Protein AF-A0A8B8ZNF6-F1 (afdb_monomer_lite)

Structure (mmCIF, N/CA/C/O backbone):
data_AF-A0A8B8ZNF6-F1
#
_entry.id   AF-A0A8B8ZNF6-F1
#
loop_
_atom_site.group_PDB
_atom_site.id
_atom_s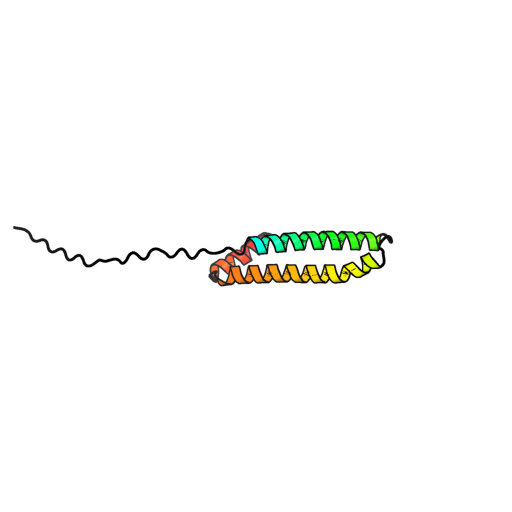ite.type_symbol
_atom_site.label_atom_id
_atom_site.label_alt_id
_atom_site.label_comp_id
_atom_site.label_asym_id
_atom_site.label_entity_id
_atom_site.label_seq_id
_atom_site.pdbx_PDB_ins_code
_atom_site.Cartn_x
_atom_site.Cartn_y
_atom_site.Cartn_z
_atom_site.occupancy
_atom_site.B_iso_or_equiv
_atom_site.auth_seq_id
_atom_site.auth_comp_id
_atom_site.auth_asym_id
_atom_site.auth_atom_id
_atom_site.pdbx_PDB_model_num
ATOM 1 N N . MET A 1 1 ? -37.161 -18.125 74.377 1.00 35.91 1 MET A N 1
ATOM 2 C CA . MET A 1 1 ? -35.838 -18.550 73.880 1.00 35.91 1 MET A CA 1
ATOM 3 C C . MET A 1 1 ? -35.805 -18.254 72.381 1.00 35.91 1 MET A C 1
ATOM 5 O O . MET A 1 1 ? -36.613 -18.820 71.669 1.00 35.91 1 MET A O 1
ATOM 9 N N . ILE A 1 2 ? -34.995 -17.254 72.006 1.00 37.84 2 ILE A N 1
ATOM 10 C CA . ILE A 1 2 ? -34.414 -16.866 70.697 1.00 37.84 2 ILE A CA 1
ATOM 11 C C . ILE A 1 2 ? -35.282 -16.914 69.410 1.00 37.84 2 ILE A C 1
ATOM 13 O O . ILE A 1 2 ? -35.761 -17.954 68.977 1.00 37.84 2 ILE A O 1
ATOM 17 N N . GLN A 1 3 ? -35.383 -15.736 68.776 1.00 39.06 3 GLN A N 1
ATOM 18 C CA . GLN A 1 3 ? -35.874 -15.441 67.421 1.00 39.06 3 GLN A CA 1
ATOM 19 C C . GLN A 1 3 ? -35.021 -16.079 66.309 1.00 39.06 3 GLN A C 1
ATOM 21 O O . GLN A 1 3 ? -33.802 -16.115 66.430 1.00 39.06 3 GLN A O 1
ATOM 26 N N . ALA A 1 4 ? -35.627 -16.344 65.148 1.00 42.59 4 ALA A N 1
ATOM 27 C CA . ALA A 1 4 ? -35.004 -16.011 63.863 1.00 42.59 4 ALA A CA 1
ATOM 28 C C . ALA A 1 4 ? -36.078 -15.767 62.788 1.00 42.59 4 ALA A C 1
ATOM 30 O O . ALA A 1 4 ? -36.744 -16.686 62.319 1.00 42.59 4 ALA A O 1
ATOM 31 N N . ARG A 1 5 ? -36.238 -14.496 62.404 1.00 45.38 5 ARG A N 1
ATOM 32 C CA . ARG A 1 5 ? -36.746 -14.106 61.086 1.00 45.38 5 ARG A CA 1
ATOM 33 C C . ARG A 1 5 ? -35.674 -14.463 60.055 1.00 45.38 5 ARG A C 1
ATOM 35 O O . ARG A 1 5 ? -34.524 -14.081 60.248 1.00 45.38 5 ARG A O 1
ATOM 42 N N . SER A 1 6 ? -36.056 -15.049 58.929 1.00 46.62 6 SER A N 1
ATOM 43 C CA . SER A 1 6 ? -35.287 -14.920 57.690 1.00 46.62 6 SER A CA 1
ATOM 44 C C . SER A 1 6 ? -36.238 -14.752 56.509 1.00 46.62 6 SER A C 1
ATOM 46 O O . SER A 1 6 ? -36.778 -15.689 55.934 1.00 46.62 6 SER A O 1
ATOM 48 N N . SER A 1 7 ? -36.450 -13.486 56.168 1.00 50.19 7 SER A N 1
ATOM 49 C CA . SER A 1 7 ? -36.804 -13.041 54.829 1.00 50.19 7 SER A CA 1
ATOM 50 C C . SER A 1 7 ? -35.693 -13.441 53.859 1.00 50.19 7 SER A C 1
ATOM 52 O O . SER A 1 7 ? -34.565 -12.979 54.021 1.00 50.19 7 SER A O 1
ATOM 54 N N . TRP A 1 8 ? -36.010 -14.241 52.845 1.00 40.47 8 TRP A N 1
ATOM 55 C CA . TRP A 1 8 ? -35.180 -14.385 51.650 1.00 40.47 8 TRP A CA 1
ATOM 56 C C . TRP A 1 8 ? -36.055 -14.112 50.428 1.00 40.47 8 TRP A C 1
ATOM 58 O O . TRP A 1 8 ? -36.701 -14.986 49.864 1.00 40.47 8 TRP A O 1
ATOM 68 N N . SER A 1 9 ? -36.117 -12.827 50.088 1.00 49.75 9 SER A N 1
ATOM 69 C CA . SER A 1 9 ? -36.360 -12.342 48.739 1.00 49.75 9 SER A CA 1
ATOM 70 C C . SER A 1 9 ? -35.070 -12.531 47.949 1.00 49.75 9 SER A C 1
ATOM 72 O O . SER A 1 9 ? -34.036 -11.989 48.347 1.00 49.75 9 SER A O 1
ATOM 74 N N . GLY A 1 10 ? -35.111 -13.264 46.846 1.00 40.22 10 GLY A N 1
ATOM 75 C CA . GLY A 1 10 ? -33.918 -13.405 46.026 1.00 40.22 10 GLY A CA 1
ATOM 76 C C . GLY A 1 10 ? -34.020 -14.464 44.951 1.00 40.22 10 GLY A C 1
ATOM 77 O O . GLY A 1 10 ? -33.064 -15.211 44.782 1.00 40.22 10 GLY A O 1
ATOM 78 N N . ASP A 1 11 ? -35.113 -14.489 44.187 1.00 43.00 11 ASP A N 1
ATOM 79 C CA . ASP A 1 11 ? -35.027 -15.025 42.829 1.00 43.00 11 ASP A CA 1
ATOM 80 C C . ASP A 1 11 ? -34.234 -14.004 42.004 1.00 43.00 11 ASP A C 1
ATOM 82 O O . ASP A 1 11 ? -34.765 -13.157 41.286 1.00 43.00 11 ASP A O 1
ATOM 86 N N . GLN A 1 12 ? -32.912 -14.037 42.203 1.00 46.25 12 GLN A N 1
ATOM 87 C CA . GLN A 1 12 ? -31.944 -13.558 41.236 1.00 46.25 12 GLN A CA 1
ATOM 88 C C . GLN A 1 12 ? -32.124 -14.431 40.004 1.00 46.25 12 GLN A C 1
ATOM 90 O O . GLN A 1 12 ? -31.471 -15.458 39.835 1.00 46.25 12 GLN A O 1
ATOM 95 N N . GLU A 1 13 ? -33.056 -14.000 39.161 1.00 42.47 13 GLU A N 1
ATOM 96 C CA . GLU A 1 13 ? -33.122 -14.345 37.757 1.00 42.47 13 GLU A CA 1
ATOM 97 C C . GLU A 1 13 ? -31.688 -14.321 37.235 1.00 42.47 13 GLU A C 1
ATOM 99 O O . GLU A 1 13 ? -31.016 -13.282 37.228 1.00 42.47 13 GLU A O 1
ATOM 104 N N . SER A 1 14 ? -31.182 -15.513 36.935 1.00 46.75 14 SER A N 1
ATOM 105 C CA . SER A 1 14 ? -29.835 -15.755 36.465 1.00 46.75 14 SER A CA 1
ATOM 106 C C . SER A 1 14 ? -29.651 -14.978 35.171 1.00 46.75 14 SER A C 1
ATOM 108 O O . SER A 1 14 ? -29.934 -15.479 34.082 1.00 46.75 14 SER A O 1
ATOM 110 N N . ARG A 1 15 ? -29.187 -13.732 35.289 1.00 46.94 15 ARG A N 1
ATOM 111 C CA . ARG A 1 15 ? -28.626 -12.962 34.188 1.00 46.94 15 ARG A CA 1
ATOM 112 C C . ARG A 1 15 ? -27.354 -13.690 33.796 1.00 46.94 15 ARG A C 1
ATOM 114 O O . ARG A 1 15 ? -26.262 -13.348 34.243 1.00 46.94 15 ARG A O 1
ATOM 121 N N . GLN A 1 16 ? -27.514 -14.751 33.008 1.00 42.28 16 GLN A N 1
ATOM 122 C CA . GLN A 1 16 ? -26.431 -15.276 32.205 1.00 42.28 16 GLN A CA 1
ATOM 123 C C . GLN A 1 16 ? -25.844 -14.058 31.491 1.00 42.28 16 GLN A C 1
ATOM 125 O O . GLN A 1 16 ? -26.600 -13.321 30.849 1.00 42.28 16 GLN A O 1
ATOM 130 N N . PRO A 1 17 ? -24.545 -13.765 31.646 1.00 46.28 17 PRO A N 1
ATOM 131 C CA . PRO A 1 17 ? -23.941 -12.757 30.811 1.00 46.28 17 PRO A CA 1
ATOM 132 C C . PRO A 1 17 ? -24.077 -13.299 29.395 1.00 46.28 17 PRO A C 1
ATOM 134 O O . PRO A 1 17 ? -23.436 -14.288 29.038 1.00 46.28 17 PRO A O 1
ATOM 137 N N . THR A 1 18 ? -24.955 -12.690 28.600 1.00 49.84 18 THR A N 1
ATOM 138 C CA . THR A 1 18 ? -24.913 -12.823 27.153 1.00 49.84 18 THR A CA 1
ATOM 139 C C . THR A 1 18 ? -23.539 -12.309 26.768 1.00 49.84 18 THR A C 1
ATOM 141 O O . THR A 1 18 ? -23.322 -11.104 26.647 1.00 49.84 18 THR A O 1
ATOM 144 N N . VAL A 1 19 ? -22.569 -13.219 26.685 1.00 46.88 19 VAL A N 1
ATOM 145 C CA . VAL A 1 19 ? -21.271 -12.949 26.093 1.00 46.88 19 VAL A CA 1
ATOM 146 C C . VAL A 1 19 ? -21.607 -12.659 24.645 1.00 46.88 19 VAL A C 1
ATOM 148 O O . VAL A 1 19 ? -21.766 -13.571 23.836 1.00 46.88 19 VAL A O 1
ATOM 151 N N . ALA A 1 20 ? -21.826 -11.380 24.341 1.00 46.94 20 ALA A N 1
ATOM 152 C CA . ALA A 1 20 ? -21.849 -10.911 22.979 1.00 46.94 20 ALA A CA 1
ATOM 153 C C . ALA A 1 20 ? -20.523 -11.386 22.395 1.00 46.94 20 ALA A C 1
ATOM 155 O O . ALA A 1 20 ? -19.457 -10.928 22.814 1.00 46.94 20 ALA A O 1
ATOM 156 N N . LEU A 1 21 ? -20.588 -12.387 21.515 1.00 42.03 21 LEU A N 1
ATOM 157 C CA . LEU A 1 21 ? -19.445 -12.794 20.726 1.00 42.03 21 LEU A CA 1
ATOM 158 C C . LEU A 1 21 ? -19.006 -11.529 19.990 1.00 42.03 21 LEU A C 1
ATOM 160 O O . LEU A 1 21 ? -19.632 -11.118 19.015 1.00 42.03 21 LEU A O 1
ATOM 164 N N . GLN A 1 22 ? -17.959 -10.877 20.492 1.00 52.69 22 GLN A N 1
ATOM 165 C CA . GLN A 1 22 ? -17.220 -9.892 19.730 1.00 52.69 22 GLN A CA 1
ATOM 166 C C . GLN A 1 22 ? -16.596 -10.677 18.582 1.00 52.69 22 GLN A C 1
ATOM 168 O O . GLN A 1 22 ? -15.517 -11.256 18.720 1.00 52.69 22 GLN A O 1
ATOM 173 N N . ILE A 1 23 ? -17.316 -10.769 17.463 1.00 50.28 23 ILE A N 1
ATOM 174 C CA . ILE A 1 23 ? -16.764 -11.237 16.200 1.00 50.28 23 ILE A CA 1
ATOM 175 C C . ILE A 1 23 ? -15.718 -10.192 15.834 1.00 50.28 23 ILE A C 1
ATOM 177 O O . ILE A 1 23 ? -15.998 -9.136 15.278 1.00 50.28 23 ILE A O 1
ATOM 181 N N . HIS A 1 24 ? -14.501 -10.440 16.292 1.00 50.75 24 HIS A N 1
ATOM 182 C CA . HIS A 1 24 ? -13.369 -9.588 16.035 1.00 50.75 24 HIS A CA 1
ATOM 183 C C . HIS A 1 24 ? -13.148 -9.533 14.519 1.00 50.75 24 HIS A C 1
ATOM 185 O O . HIS A 1 24 ? -12.733 -10.530 13.934 1.00 50.75 24 HIS A O 1
ATOM 191 N N . ASN A 1 25 ? -13.299 -8.356 13.907 1.00 54.47 25 ASN A N 1
ATOM 192 C CA . ASN A 1 25 ? -12.911 -8.053 12.517 1.00 54.47 25 ASN A CA 1
ATOM 193 C C . ASN A 1 25 ? -11.391 -8.206 12.229 1.00 54.47 25 ASN A C 1
ATOM 195 O O . ASN A 1 25 ? -10.903 -7.811 11.173 1.00 54.47 25 ASN A O 1
ATOM 199 N N . LYS A 1 26 ? -10.635 -8.848 13.132 1.00 60.69 26 LYS A N 1
ATOM 200 C CA . LYS A 1 26 ? -9.202 -9.159 13.023 1.00 60.69 26 LYS A CA 1
ATOM 201 C C . LYS A 1 26 ? -8.774 -9.823 11.701 1.00 60.69 26 LYS A C 1
ATOM 203 O O . LYS A 1 26 ? -7.691 -9.474 11.232 1.00 60.69 26 LYS A O 1
ATOM 208 N N . PRO A 1 27 ? -9.533 -10.753 11.076 1.00 69.25 27 PRO A N 1
ATOM 209 C CA . PRO A 1 27 ? -9.074 -11.360 9.826 1.00 69.25 27 PRO A CA 1
ATOM 210 C C . PRO A 1 27 ? -9.073 -10.370 8.652 1.00 69.25 27 PRO A C 1
ATOM 212 O O . PRO A 1 27 ? -8.219 -10.485 7.776 1.00 69.25 27 PRO A O 1
ATOM 215 N N . VAL A 1 28 ? -9.969 -9.376 8.652 1.00 74.62 28 VAL A N 1
ATOM 216 C CA . VAL A 1 28 ? -10.057 -8.365 7.584 1.00 74.62 28 VAL A CA 1
ATOM 217 C C . VAL A 1 28 ? -8.928 -7.341 7.718 1.00 74.62 28 VAL A C 1
ATOM 219 O O . VAL A 1 28 ? -8.222 -7.085 6.745 1.00 74.62 28 VAL A O 1
ATOM 222 N N . GLU A 1 29 ? -8.660 -6.866 8.937 1.00 74.31 29 GLU A N 1
ATOM 223 C CA . GLU A 1 29 ? -7.545 -5.951 9.222 1.00 74.31 29 GLU A CA 1
ATOM 224 C C . GLU A 1 29 ? -6.191 -6.569 8.847 1.00 74.31 29 GLU A C 1
ATOM 226 O O . GLU A 1 29 ? -5.342 -5.943 8.203 1.00 74.31 29 GLU A O 1
ATOM 231 N N . PHE A 1 30 ? -5.991 -7.835 9.219 1.00 79.62 30 PHE A N 1
ATOM 232 C CA . PHE A 1 30 ? -4.782 -8.573 8.879 1.00 79.62 30 PHE A CA 1
ATOM 233 C C . PHE A 1 30 ? -4.628 -8.740 7.361 1.00 79.62 30 PHE A C 1
ATOM 235 O O . PHE A 1 30 ? -3.547 -8.494 6.820 1.00 79.62 30 PHE A O 1
ATOM 2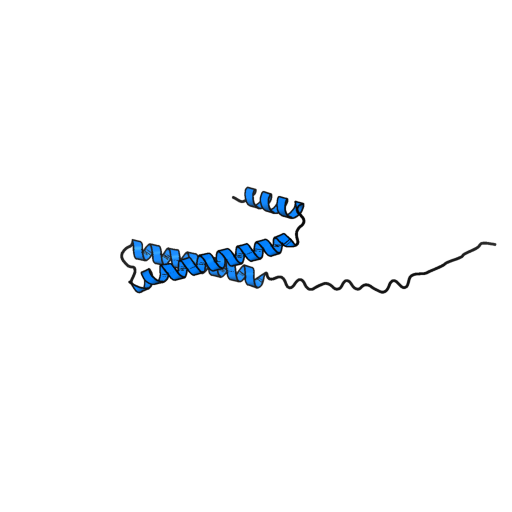42 N N . ALA A 1 31 ? -5.712 -9.082 6.658 1.00 84.12 31 ALA A N 1
ATOM 243 C CA . ALA A 1 31 ? -5.708 -9.192 5.203 1.00 84.12 31 ALA A CA 1
ATOM 244 C C . ALA A 1 31 ? -5.395 -7.848 4.522 1.00 84.12 31 ALA A C 1
ATOM 246 O O . ALA A 1 31 ? -4.561 -7.804 3.616 1.00 84.12 31 ALA A O 1
ATOM 247 N N . ASN A 1 32 ? -5.986 -6.744 4.989 1.00 86.69 32 ASN A N 1
ATOM 248 C CA . ASN A 1 32 ? -5.738 -5.402 4.458 1.00 86.69 32 ASN A CA 1
ATOM 249 C C . ASN A 1 32 ? -4.264 -4.992 4.601 1.00 86.69 32 ASN A C 1
ATOM 251 O O . ASN A 1 32 ? -3.670 -4.454 3.662 1.00 86.69 32 ASN A O 1
ATOM 255 N N . LYS A 1 33 ? -3.638 -5.306 5.744 1.00 86.25 33 LYS A N 1
ATOM 256 C CA . LYS A 1 33 ? -2.203 -5.065 5.982 1.00 86.25 33 LYS A CA 1
ATOM 257 C C . LYS A 1 33 ? -1.309 -5.884 5.050 1.00 86.25 33 LYS A C 1
ATOM 259 O O . LYS A 1 33 ? -0.347 -5.342 4.502 1.00 86.25 33 LYS A O 1
ATOM 264 N N . ILE A 1 34 ? -1.636 -7.159 4.822 1.00 90.62 34 ILE A N 1
ATOM 265 C CA . ILE A 1 34 ? -0.904 -8.009 3.869 1.00 90.62 34 ILE A CA 1
ATOM 266 C C . ILE A 1 34 ? -0.992 -7.427 2.457 1.00 90.62 34 ILE A C 1
ATOM 268 O O . ILE A 1 34 ? 0.037 -7.243 1.802 1.00 90.62 34 ILE A O 1
ATOM 272 N N . TRP A 1 35 ? -2.199 -7.099 1.994 1.00 90.31 35 TRP A N 1
ATOM 273 C CA . TRP A 1 35 ? -2.404 -6.547 0.656 1.00 90.31 35 TRP A CA 1
ATOM 274 C C . TRP A 1 35 ? -1.658 -5.233 0.455 1.00 90.31 35 TRP A C 1
ATOM 276 O O . TRP A 1 35 ? -1.002 -5.056 -0.575 1.00 90.31 35 TRP A O 1
ATOM 286 N N . LEU A 1 36 ? -1.662 -4.352 1.457 1.00 93.25 36 LEU A N 1
ATOM 287 C CA . LEU A 1 36 ? -0.902 -3.108 1.416 1.00 93.25 36 LEU A CA 1
ATOM 288 C C . LEU A 1 36 ? 0.602 -3.356 1.210 1.00 93.25 36 LEU A C 1
ATOM 290 O O . LEU A 1 36 ? 1.231 -2.682 0.390 1.00 93.25 36 LEU A O 1
ATOM 294 N N . HIS A 1 37 ? 1.186 -4.334 1.908 1.00 92.06 37 HIS A N 1
ATOM 295 C CA . HIS A 1 37 ? 2.594 -4.697 1.731 1.00 92.06 37 HIS A CA 1
ATOM 296 C C . HIS A 1 37 ? 2.891 -5.279 0.346 1.00 92.06 37 HIS A C 1
ATOM 298 O O . HIS A 1 37 ? 3.880 -4.886 -0.277 1.00 92.06 37 HIS A O 1
ATOM 304 N N . VAL A 1 38 ? 2.028 -6.159 -0.165 1.00 93.75 38 VAL A N 1
ATOM 305 C CA . VAL A 1 38 ? 2.175 -6.742 -1.509 1.00 93.75 38 VAL A CA 1
ATOM 306 C C . VAL A 1 38 ? 2.133 -5.653 -2.583 1.00 93.75 38 VAL A C 1
ATOM 308 O O . VAL A 1 38 ? 2.994 -5.615 -3.466 1.00 93.75 38 VAL A O 1
ATOM 311 N N . ILE A 1 39 ? 1.175 -4.728 -2.488 1.00 93.44 39 ILE A N 1
ATOM 312 C CA . ILE A 1 39 ? 1.034 -3.610 -3.428 1.00 93.44 39 ILE A CA 1
ATOM 313 C C . ILE A 1 39 ? 2.260 -2.696 -3.366 1.00 93.44 39 ILE A C 1
ATOM 315 O O . ILE A 1 39 ? 2.825 -2.376 -4.411 1.00 93.44 39 ILE A O 1
ATOM 319 N N . ALA A 1 40 ? 2.724 -2.331 -2.167 1.00 93.38 40 ALA A N 1
ATOM 320 C CA . ALA A 1 40 ? 3.898 -1.474 -1.999 1.00 93.38 40 ALA A CA 1
ATOM 321 C C . ALA A 1 40 ? 5.180 -2.113 -2.567 1.00 93.38 40 ALA A C 1
ATOM 323 O O . ALA A 1 40 ? 5.995 -1.432 -3.195 1.00 93.38 40 ALA A O 1
ATOM 324 N N . ALA A 1 41 ? 5.355 -3.425 -2.391 1.00 94.19 41 ALA A N 1
ATOM 325 C CA . ALA A 1 41 ? 6.474 -4.154 -2.980 1.00 94.19 41 ALA A CA 1
ATOM 326 C C . ALA A 1 41 ? 6.402 -4.152 -4.515 1.00 94.19 41 ALA A C 1
ATOM 328 O O . ALA A 1 41 ? 7.408 -3.916 -5.191 1.00 94.19 41 ALA A O 1
ATOM 329 N N . ARG A 1 42 ? 5.206 -4.363 -5.078 1.00 93.19 42 ARG A N 1
ATOM 330 C CA . ARG A 1 42 ? 4.997 -4.373 -6.529 1.00 93.19 42 ARG A CA 1
ATOM 331 C C . ARG A 1 42 ? 5.198 -2.993 -7.152 1.00 93.19 42 ARG A C 1
ATOM 333 O O . ARG A 1 42 ? 5.900 -2.893 -8.155 1.00 93.19 42 ARG A O 1
ATOM 340 N N . GLU A 1 43 ? 4.674 -1.943 -6.524 1.00 93.56 43 GLU A N 1
ATOM 341 C CA . GLU A 1 43 ? 4.911 -0.540 -6.890 1.00 93.56 43 GLU A CA 1
ATOM 342 C C . GLU A 1 43 ? 6.415 -0.236 -6.930 1.00 93.56 43 GLU A C 1
ATOM 344 O O . GLU A 1 43 ? 6.931 0.236 -7.944 1.00 93.56 43 GLU A O 1
ATOM 349 N N . LYS A 1 44 ? 7.151 -0.587 -5.866 1.00 93.81 44 LYS A N 1
ATOM 350 C CA . LYS A 1 44 ? 8.604 -0.389 -5.794 1.00 93.81 44 LYS A CA 1
ATOM 351 C C . LYS A 1 44 ? 9.334 -1.099 -6.937 1.00 93.81 44 LYS A C 1
ATOM 353 O O . LYS A 1 44 ? 10.201 -0.497 -7.568 1.00 93.81 44 LYS A O 1
ATOM 358 N N . ASN A 1 45 ? 8.983 -2.351 -7.227 1.00 92.25 45 ASN A N 1
ATOM 359 C CA . ASN A 1 45 ? 9.622 -3.129 -8.291 1.00 92.25 45 ASN A CA 1
ATOM 360 C C . ASN A 1 45 ? 9.365 -2.539 -9.682 1.00 92.25 45 ASN A C 1
ATOM 362 O O . ASN A 1 45 ? 10.281 -2.469 -10.505 1.00 92.25 45 ASN A O 1
ATOM 366 N N . VAL A 1 46 ? 8.139 -2.084 -9.942 1.00 90.94 46 VAL A N 1
ATOM 367 C CA . VAL A 1 46 ? 7.779 -1.393 -11.186 1.00 90.94 46 VAL A CA 1
ATOM 368 C C . VAL A 1 46 ? 8.558 -0.079 -11.312 1.00 90.94 46 VAL A C 1
ATOM 370 O O . VAL A 1 46 ? 9.250 0.124 -12.309 1.00 90.94 46 VAL A O 1
ATOM 373 N N . CYS A 1 47 ? 8.572 0.757 -10.269 1.00 90.44 47 CYS A N 1
ATOM 374 C CA . CYS A 1 47 ? 9.342 2.005 -10.235 1.00 90.44 47 CYS A CA 1
ATOM 375 C C . CYS A 1 47 ? 10.839 1.791 -10.504 1.00 90.44 47 CYS A C 1
ATOM 377 O O . CYS A 1 47 ? 11.450 2.545 -11.263 1.00 90.44 47 CYS A O 1
ATOM 379 N N . VAL A 1 48 ? 11.445 0.762 -9.901 1.00 92.56 48 VAL A N 1
ATOM 380 C CA . VAL A 1 48 ? 12.866 0.443 -10.105 1.00 92.56 48 VAL A CA 1
ATOM 381 C C . VAL A 1 48 ? 13.139 0.026 -11.550 1.00 92.56 48 VAL A C 1
ATOM 383 O O . VAL A 1 48 ? 14.129 0.478 -12.125 1.00 92.56 48 VAL A O 1
ATOM 386 N N . ARG A 1 49 ? 12.281 -0.801 -12.158 1.00 89.12 49 ARG A N 1
ATOM 387 C CA . ARG A 1 49 ? 12.458 -1.247 -13.552 1.00 89.12 49 ARG A CA 1
ATOM 3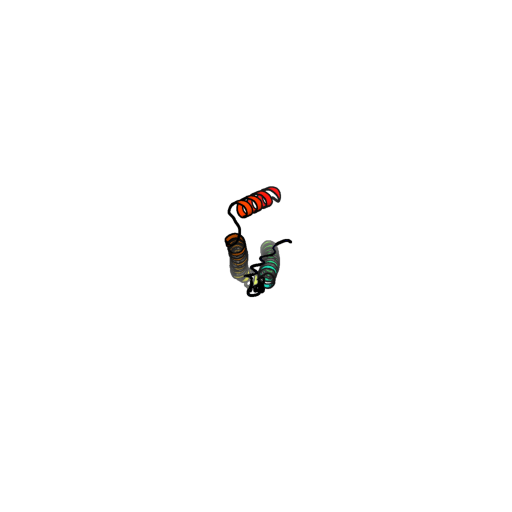88 C C . ARG A 1 49 ? 12.279 -0.114 -14.555 1.00 89.12 49 ARG A C 1
ATOM 390 O O . ARG A 1 49 ? 13.106 0.022 -15.455 1.00 89.12 49 ARG A O 1
ATOM 397 N N . ILE A 1 50 ? 11.286 0.751 -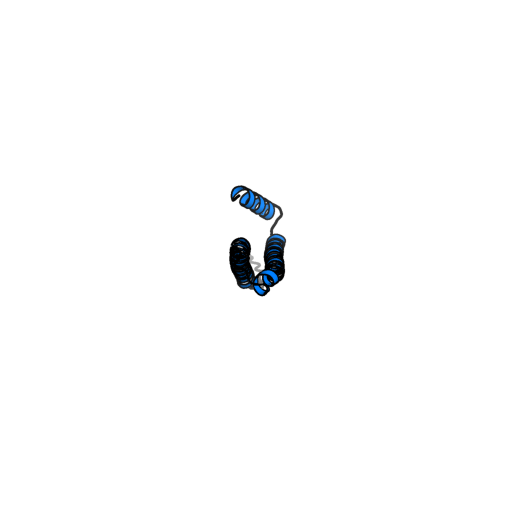14.347 1.00 88.88 50 ILE A N 1
ATOM 398 C CA . ILE A 1 50 ? 11.088 1.957 -15.164 1.00 88.88 50 ILE A CA 1
ATOM 399 C C . ILE A 1 50 ? 12.308 2.875 -15.063 1.00 88.88 50 ILE A C 1
ATOM 401 O O . ILE A 1 50 ? 12.830 3.306 -16.088 1.00 88.88 50 ILE A O 1
ATOM 405 N N . ARG A 1 51 ? 12.822 3.119 -13.849 1.00 88.88 51 ARG A N 1
ATOM 406 C CA . ARG A 1 51 ? 14.014 3.958 -13.636 1.00 88.88 51 ARG A CA 1
ATOM 407 C C . ARG A 1 51 ? 15.261 3.401 -14.325 1.00 88.88 51 ARG A C 1
ATOM 409 O O . ARG A 1 51 ? 16.090 4.171 -14.791 1.00 88.88 51 ARG A O 1
ATOM 416 N N . LYS A 1 52 ? 15.393 2.074 -14.398 1.00 92.31 52 LYS A N 1
ATOM 417 C CA . LYS A 1 52 ? 16.489 1.390 -15.102 1.00 92.31 52 LYS A CA 1
ATOM 418 C C . LYS A 1 52 ? 16.316 1.354 -16.629 1.00 92.31 52 LYS A C 1
ATOM 420 O O . LYS A 1 52 ? 17.132 0.739 -17.302 1.00 92.31 52 LYS A O 1
ATOM 425 N N . GLY A 1 53 ? 15.265 1.972 -17.174 1.00 83.44 53 GLY A N 1
ATOM 426 C CA . GLY A 1 53 ? 14.996 2.006 -18.614 1.00 83.44 53 GLY A CA 1
ATOM 427 C C . GLY A 1 53 ? 14.391 0.718 -19.184 1.00 83.44 53 GLY A C 1
ATOM 428 O O . GLY A 1 53 ? 14.190 0.640 -20.388 1.00 83.44 53 GLY A O 1
ATOM 429 N N . GLY A 1 54 ? 14.071 -0.272 -18.341 1.00 81.81 54 GLY A N 1
ATOM 430 C CA . GLY A 1 54 ? 13.556 -1.582 -18.761 1.00 81.81 54 GLY A CA 1
ATOM 431 C C . GLY A 1 54 ? 12.048 -1.783 -18.575 1.00 81.81 54 GLY A C 1
ATOM 432 O O . GLY A 1 54 ? 11.561 -2.883 -18.800 1.00 81.81 54 GLY A O 1
ATOM 433 N N . GLY A 1 55 ? 11.311 -0.768 -18.115 1.00 80.81 55 GLY A N 1
ATOM 434 C CA . GLY A 1 55 ? 9.863 -0.881 -17.905 1.00 80.81 55 GLY A CA 1
ATOM 435 C C . GLY A 1 55 ? 9.081 -0.791 -19.216 1.00 80.81 55 GLY A C 1
ATOM 436 O O . GLY A 1 55 ? 9.209 0.217 -19.922 1.00 80.81 55 GLY A O 1
ATOM 437 N N . SER A 1 56 ? 8.262 -1.808 -19.506 1.00 83.88 56 SER A N 1
ATOM 438 C CA . SER A 1 56 ? 7.335 -1.812 -20.648 1.00 83.88 56 SER A CA 1
ATOM 439 C C . SER A 1 56 ? 6.237 -0.750 -20.493 1.00 83.88 56 SER A C 1
ATOM 441 O O . SER A 1 56 ? 6.048 -0.186 -19.412 1.00 83.88 56 SER A O 1
ATOM 443 N N . LEU A 1 57 ? 5.515 -0.461 -21.581 1.00 80.12 57 LEU A N 1
ATOM 444 C CA . LEU A 1 57 ? 4.377 0.466 -21.560 1.00 80.12 57 LEU A CA 1
ATOM 445 C C . LEU A 1 57 ? 3.306 -0.016 -20.564 1.00 80.12 57 LEU A C 1
ATOM 447 O O . LEU A 1 57 ? 2.915 0.745 -19.683 1.00 80.12 57 LEU A O 1
ATOM 451 N N . ASP A 1 58 ? 2.998 -1.314 -20.582 1.00 83.12 58 ASP A N 1
ATOM 452 C CA . ASP A 1 58 ? 2.079 -1.964 -19.638 1.00 83.12 58 ASP A CA 1
ATOM 453 C C . ASP A 1 58 ? 2.517 -1.794 -18.172 1.00 83.12 58 ASP A C 1
ATOM 455 O O . ASP A 1 58 ? 1.707 -1.548 -17.280 1.00 83.12 58 ASP A O 1
ATOM 459 N N . GLU A 1 59 ? 3.821 -1.883 -17.885 1.00 82.38 59 GLU A N 1
ATOM 460 C CA . GLU A 1 59 ? 4.334 -1.684 -16.526 1.00 82.38 59 GLU A CA 1
ATOM 461 C C . GLU A 1 59 ? 4.209 -0.236 -16.053 1.00 82.38 59 GLU A C 1
ATOM 463 O O . GLU A 1 59 ? 3.994 0.005 -14.865 1.00 82.38 59 GLU A O 1
ATOM 468 N N . ARG A 1 60 ? 4.311 0.732 -16.966 1.00 82.94 60 ARG A N 1
ATOM 469 C CA . ARG A 1 60 ? 4.077 2.147 -16.651 1.00 82.94 60 ARG A CA 1
ATOM 470 C C . ARG A 1 60 ? 2.600 2.410 -16.385 1.00 82.94 60 ARG A C 1
ATOM 472 O O . ARG A 1 60 ? 2.285 3.139 -15.447 1.00 82.94 60 ARG A O 1
ATOM 479 N N . GLU A 1 61 ? 1.711 1.775 -17.140 1.00 88.50 61 GLU A N 1
ATOM 480 C CA . GLU A 1 61 ? 0.264 1.866 -16.929 1.00 88.50 61 GLU A CA 1
ATOM 481 C C . GLU A 1 61 ? -0.168 1.255 -15.590 1.00 88.50 61 GLU A C 1
ATOM 483 O O . GLU A 1 61 ? -1.071 1.780 -14.941 1.00 88.50 61 GLU A O 1
ATOM 488 N N . LEU A 1 62 ? 0.534 0.222 -15.106 1.00 88.06 62 LEU A N 1
ATOM 489 C CA . LEU A 1 62 ? 0.274 -0.398 -13.802 1.00 88.06 62 LEU A CA 1
ATOM 490 C C . LEU A 1 62 ? 0.561 0.512 -12.596 1.00 88.06 62 LEU A C 1
ATOM 492 O O . LEU A 1 62 ? 0.043 0.241 -11.510 1.00 88.06 62 LEU A O 1
ATOM 496 N N . LEU A 1 63 ? 1.345 1.587 -12.738 1.00 88.38 63 LEU A N 1
ATOM 497 C CA . LEU A 1 63 ? 1.658 2.471 -11.607 1.00 88.38 63 LEU A CA 1
ATOM 498 C C . LEU A 1 63 ? 0.416 3.151 -11.035 1.00 88.38 63 LEU A C 1
ATOM 500 O O . LEU A 1 63 ? 0.243 3.181 -9.818 1.00 88.38 63 LEU A O 1
ATOM 504 N N . MET A 1 64 ? -0.459 3.670 -11.897 1.00 89.56 64 MET A N 1
ATOM 505 C CA . MET A 1 64 ? -1.653 4.393 -11.455 1.00 89.56 64 MET A CA 1
ATOM 506 C C . MET A 1 64 ? -2.629 3.495 -10.672 1.00 89.56 64 MET A C 1
ATOM 508 O O . MET A 1 64 ? -3.004 3.871 -9.557 1.00 89.56 64 MET A O 1
ATOM 512 N N . PRO A 1 65 ? -2.984 2.286 -11.152 1.00 93.19 65 PRO A N 1
ATOM 513 C CA . PRO A 1 65 ? -3.761 1.323 -10.377 1.00 93.19 65 PRO A CA 1
ATOM 514 C C . PRO A 1 65 ? -3.106 0.922 -9.050 1.00 93.19 65 PRO A C 1
ATOM 516 O O . PRO A 1 65 ? -3.795 0.832 -8.035 1.00 93.19 65 PRO A O 1
ATOM 519 N N . LEU A 1 66 ? -1.784 0.705 -9.022 1.00 92.19 66 LEU A N 1
ATOM 520 C CA . LEU A 1 66 ? -1.074 0.326 -7.792 1.00 92.19 66 LEU A CA 1
ATOM 521 C C . LEU A 1 66 ? -1.117 1.442 -6.741 1.00 92.19 66 LEU A C 1
ATOM 523 O O . LEU A 1 66 ? -1.369 1.168 -5.567 1.00 92.19 66 LEU A O 1
ATOM 527 N N . LEU A 1 67 ? -0.934 2.697 -7.159 1.00 90.12 67 LEU A N 1
ATOM 528 C CA . LEU A 1 67 ? -1.054 3.859 -6.279 1.00 90.12 67 LEU A CA 1
ATOM 529 C C . LEU A 1 67 ? -2.478 4.002 -5.732 1.00 90.12 67 LEU A C 1
ATOM 531 O O . LEU A 1 67 ? -2.651 4.237 -4.535 1.00 90.12 67 LEU A O 1
ATOM 535 N N . PHE A 1 68 ? -3.496 3.804 -6.574 1.00 93.19 68 PHE A N 1
ATOM 536 C CA . PHE A 1 68 ? -4.893 3.847 -6.146 1.00 93.19 68 PHE A CA 1
ATOM 537 C C . PHE A 1 68 ? -5.219 2.747 -5.126 1.00 93.19 68 PHE A C 1
ATOM 539 O O . PHE A 1 68 ? -5.751 3.034 -4.052 1.00 93.19 68 PHE A O 1
ATOM 546 N N . LEU A 1 69 ? -4.840 1.498 -5.416 1.00 91.56 69 LEU A N 1
ATOM 547 C CA . LEU A 1 69 ? -5.056 0.365 -4.514 1.00 91.56 69 LEU A CA 1
ATOM 548 C C . LEU A 1 69 ? -4.368 0.584 -3.164 1.00 91.56 69 LEU A C 1
ATOM 550 O O . LEU A 1 69 ? -4.959 0.333 -2.116 1.00 91.56 69 LEU A O 1
ATOM 554 N N . LYS A 1 70 ? -3.146 1.119 -3.164 1.00 91.00 70 LYS A N 1
ATOM 555 C CA . LYS A 1 70 ? -2.430 1.450 -1.930 1.00 91.00 70 LYS A CA 1
ATOM 556 C C . LYS A 1 70 ? -3.207 2.443 -1.064 1.00 91.00 70 LYS A C 1
ATOM 558 O O . LYS A 1 70 ? -3.336 2.214 0.135 1.00 91.00 70 LYS A O 1
ATOM 563 N N . GLN A 1 71 ? -3.749 3.510 -1.657 1.00 90.25 71 GLN A N 1
ATOM 564 C CA . GLN A 1 71 ? -4.565 4.493 -0.931 1.00 90.25 71 GLN A CA 1
ATOM 565 C C . GLN A 1 71 ? -5.866 3.883 -0.400 1.00 90.25 71 GLN A C 1
ATOM 567 O O . GLN A 1 71 ? -6.273 4.187 0.721 1.00 90.25 71 GLN A O 1
ATOM 572 N N . PHE A 1 72 ? -6.493 2.988 -1.168 1.00 90.44 72 PHE A N 1
ATOM 573 C CA . PHE A 1 72 ? -7.686 2.262 -0.738 1.00 90.44 72 PHE A CA 1
ATOM 574 C C . PHE A 1 72 ? -7.425 1.428 0.525 1.00 90.44 72 PHE A C 1
ATOM 576 O O . PHE A 1 72 ? -8.111 1.611 1.530 1.00 90.44 72 PHE A O 1
ATOM 583 N N . PHE A 1 73 ? -6.395 0.573 0.516 1.00 86.12 73 PHE A N 1
ATOM 584 C CA . PHE A 1 73 ? -6.070 -0.271 1.672 1.00 86.12 73 PHE A CA 1
ATOM 585 C C . PHE A 1 73 ? -5.584 0.539 2.875 1.00 86.12 73 PHE A C 1
ATOM 587 O O . PHE A 1 73 ? -5.936 0.221 4.009 1.00 86.12 73 PHE A O 1
ATOM 594 N N . LEU A 1 74 ? -4.836 1.624 2.648 1.00 87.75 74 LEU A N 1
ATOM 595 C CA . LEU A 1 74 ? -4.442 2.532 3.725 1.00 87.75 74 LEU A CA 1
ATOM 596 C C . LEU A 1 74 ? -5.675 3.145 4.408 1.00 87.75 74 LEU A C 1
ATOM 598 O O . LEU A 1 74 ? -5.747 3.200 5.633 1.00 87.75 74 LEU A O 1
ATOM 602 N N . ARG A 1 75 ? -6.670 3.568 3.619 1.00 86.62 75 ARG A N 1
ATOM 603 C CA . ARG A 1 75 ? -7.920 4.128 4.139 1.00 86.62 75 ARG A CA 1
ATOM 604 C C . ARG A 1 75 ? -8.765 3.082 4.864 1.00 86.62 75 ARG A C 1
ATOM 606 O O . ARG A 1 75 ? -9.331 3.416 5.899 1.00 86.62 75 ARG A O 1
ATOM 613 N N . ALA A 1 76 ? -8.823 1.848 4.366 1.00 83.75 76 ALA A N 1
ATOM 614 C CA . ALA A 1 76 ? -9.523 0.747 5.028 1.00 83.75 76 ALA A CA 1
ATOM 615 C C . ALA A 1 76 ? -8.946 0.472 6.427 1.00 83.75 76 ALA A C 1
ATOM 617 O O . ALA A 1 76 ? -9.691 0.468 7.401 1.00 83.75 76 ALA A O 1
ATOM 618 N N . ILE A 1 77 ? -7.615 0.383 6.546 1.00 81.25 77 ILE A N 1
ATOM 619 C CA . ILE A 1 77 ? -6.933 0.188 7.837 1.00 81.25 77 ILE A CA 1
ATOM 620 C C . ILE A 1 77 ? -7.210 1.362 8.789 1.00 81.25 77 ILE A C 1
ATOM 622 O O . ILE A 1 77 ? -7.506 1.159 9.962 1.00 81.25 77 ILE A O 1
ATOM 626 N N . LEU A 1 78 ? -7.147 2.605 8.298 1.00 79.56 78 LEU A N 1
ATOM 627 C CA . LEU A 1 78 ? -7.405 3.788 9.129 1.00 79.56 78 LEU A CA 1
ATOM 628 C C . LEU A 1 78 ? -8.859 3.879 9.619 1.00 79.56 78 LEU A C 1
ATOM 630 O O . LEU A 1 78 ? -9.099 4.387 10.715 1.00 79.56 78 LEU A O 1
ATOM 634 N N . LEU A 1 79 ? -9.824 3.426 8.814 1.00 77.94 79 LEU A N 1
ATOM 635 C CA . LEU A 1 79 ? -11.233 3.360 9.207 1.00 77.94 79 LEU A CA 1
ATOM 636 C C . LEU A 1 79 ? -11.458 2.271 10.263 1.00 77.94 79 LEU A C 1
ATOM 638 O O . LEU A 1 79 ? -12.068 2.554 11.289 1.00 77.94 79 LEU A O 1
ATOM 642 N N . GLU A 1 80 ? -10.875 1.086 10.077 1.00 69.38 80 GLU A N 1
ATOM 643 C CA . GLU A 1 80 ? -10.923 0.001 11.067 1.00 69.38 80 GLU A CA 1
ATOM 644 C C . GLU A 1 80 ? -10.300 0.419 12.410 1.00 69.38 80 GLU A C 1
ATOM 646 O O . GLU A 1 80 ? -10.867 0.171 13.474 1.00 69.38 80 GLU A O 1
ATOM 651 N N . GLU A 1 81 ? -9.163 1.123 12.392 1.00 67.19 81 GLU A N 1
ATOM 652 C CA . GLU A 1 81 ? -8.544 1.644 13.616 1.00 67.19 81 GLU A CA 1
ATOM 653 C C . GLU A 1 81 ? -9.411 2.695 14.327 1.00 67.19 81 GLU A C 1
ATOM 655 O O . GLU A 1 81 ? -9.389 2.779 15.561 1.00 67.19 81 GLU A O 1
ATOM 660 N N . ARG A 1 82 ? -10.174 3.501 13.572 1.00 62.28 82 ARG A N 1
ATOM 661 C CA . ARG A 1 82 ? -11.127 4.458 14.149 1.00 62.28 82 ARG A CA 1
ATOM 662 C C . ARG A 1 82 ? -12.279 3.744 14.840 1.00 62.28 82 ARG A C 1
ATOM 664 O O . ARG A 1 82 ? -12.579 4.123 15.973 1.00 62.28 82 ARG A O 1
ATOM 671 N N . ASP A 1 83 ? -12.848 2.711 14.227 1.00 58.53 83 ASP A N 1
ATOM 672 C CA . ASP A 1 83 ? -13.939 1.929 14.823 1.00 58.53 83 ASP A CA 1
ATOM 673 C C . ASP A 1 83 ? -13.487 1.260 16.130 1.00 58.53 83 ASP A C 1
ATOM 675 O O . ASP A 1 83 ? -14.149 1.387 17.157 1.00 58.53 83 ASP A O 1
ATOM 679 N N . VAL A 1 84 ? -12.275 0.693 16.169 1.00 58.09 84 VAL A N 1
ATOM 680 C CA . VAL A 1 84 ? -11.689 0.123 17.403 1.00 58.09 84 VAL A CA 1
ATOM 681 C C . VAL A 1 84 ? -11.438 1.182 18.492 1.00 58.09 84 VAL A C 1
ATOM 683 O O . VAL A 1 84 ? -11.325 0.856 19.676 1.00 58.09 84 VAL A O 1
ATOM 686 N N . SER A 1 85 ? -11.303 2.459 18.126 1.00 56.50 85 SER A N 1
ATOM 687 C CA . SER A 1 85 ? -11.130 3.563 19.080 1.00 56.50 85 SER A CA 1
ATOM 688 C C . SER A 1 85 ? -12.448 4.169 19.573 1.00 56.50 85 SER A C 1
ATOM 690 O O . SER A 1 85 ? -12.441 4.847 20.602 1.00 56.50 85 SER A O 1
ATOM 692 N N . ALA A 1 86 ? -13.557 3.938 18.863 1.00 59.84 86 ALA A N 1
ATOM 693 C CA . ALA A 1 86 ? -14.868 4.478 19.211 1.00 59.84 86 ALA A CA 1
ATOM 694 C C . ALA A 1 86 ? -15.401 3.867 20.517 1.00 59.84 86 ALA A C 1
ATOM 696 O O . ALA A 1 86 ? -15.929 4.595 21.356 1.00 59.84 86 ALA A O 1
ATOM 697 N N . ASP A 1 87 ? -15.133 2.577 20.734 1.00 59.66 87 ASP A N 1
ATOM 698 C CA . ASP A 1 87 ? -15.514 1.835 21.944 1.00 59.66 87 ASP A CA 1
ATOM 699 C C . ASP A 1 87 ? -14.621 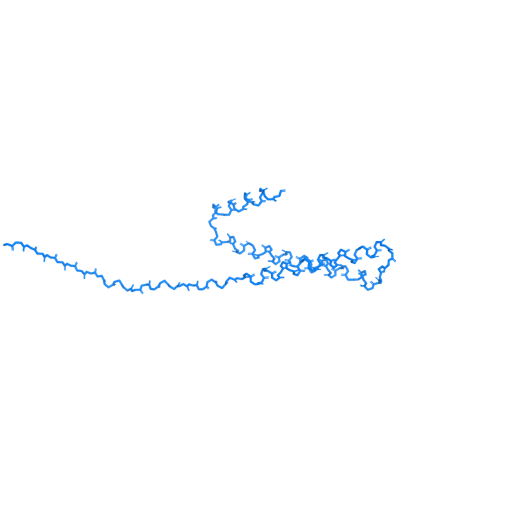2.132 23.163 1.00 59.66 87 ASP A C 1
ATOM 701 O O . ASP A 1 87 ? -14.868 1.640 24.265 1.00 59.66 87 ASP A O 1
ATOM 705 N N . LYS A 1 88 ? -13.556 2.926 22.989 1.00 66.25 88 LYS A N 1
ATOM 706 C CA . LYS A 1 88 ? -12.581 3.230 24.045 1.00 66.25 88 LYS A CA 1
ATOM 707 C C . LYS A 1 88 ? -12.902 4.546 24.737 1.00 66.25 88 LYS A C 1
ATOM 709 O O . LYS A 1 88 ? -13.279 5.534 24.093 1.00 66.25 88 LYS A O 1
ATOM 714 N N . THR A 1 89 ? -12.677 4.596 26.048 1.00 76.75 89 THR A N 1
ATOM 715 C CA . THR A 1 89 ? -12.789 5.847 26.812 1.00 76.75 89 THR A CA 1
ATOM 716 C C . THR A 1 89 ? -11.760 6.871 26.319 1.00 76.75 89 THR A C 1
ATOM 718 O O . THR A 1 89 ? -10.761 6.529 25.675 1.00 76.75 89 THR A O 1
ATOM 721 N N . SER A 1 90 ? -12.000 8.153 26.590 1.00 72.25 90 SER A N 1
ATOM 722 C CA . SER A 1 90 ? -11.081 9.251 26.252 1.00 72.25 90 SER A CA 1
ATOM 723 C C . SER A 1 90 ? -9.660 9.009 26.781 1.00 72.25 90 SER A C 1
ATOM 725 O O . SER A 1 90 ? -8.687 9.265 26.075 1.00 72.25 90 SER A O 1
ATOM 727 N N . GLU A 1 91 ? -9.541 8.432 27.974 1.00 77.00 91 GLU A N 1
ATOM 728 C CA . GLU A 1 91 ? -8.272 8.077 28.622 1.00 77.00 91 GLU A CA 1
ATOM 729 C C . GLU A 1 91 ? -7.536 6.950 27.883 1.00 77.00 91 GLU A C 1
ATOM 731 O O . GLU A 1 91 ? -6.343 7.051 27.603 1.00 77.00 91 GLU A O 1
ATOM 736 N N . GLN A 1 92 ? -8.250 5.899 27.469 1.00 75.00 92 GLN A N 1
ATOM 737 C CA . GLN A 1 92 ? -7.673 4.806 26.678 1.00 75.00 92 GLN A CA 1
ATOM 738 C C . GLN A 1 92 ? -7.218 5.273 25.289 1.00 75.00 92 GLN A C 1
ATOM 740 O O . GLN A 1 92 ? -6.213 4.785 24.764 1.00 75.00 92 GLN A O 1
ATOM 745 N N . ARG A 1 93 ? -7.932 6.232 24.686 1.00 74.50 93 ARG A N 1
ATOM 746 C CA . ARG A 1 93 ? -7.510 6.869 23.430 1.00 74.50 93 ARG A CA 1
ATOM 747 C C . ARG A 1 93 ? -6.242 7.701 23.624 1.00 74.50 93 ARG A C 1
ATOM 749 O O . ARG A 1 93 ? -5.340 7.592 22.796 1.00 74.50 93 ARG A O 1
ATOM 756 N N . ALA A 1 94 ? -6.139 8.463 24.715 1.00 77.38 94 ALA A N 1
ATOM 757 C CA . ALA A 1 94 ? -4.945 9.245 25.041 1.00 77.38 94 ALA A CA 1
ATOM 758 C C . ALA A 1 94 ? -3.701 8.353 25.205 1.00 77.38 94 ALA A C 1
ATOM 760 O O . ALA A 1 94 ? -2.678 8.609 24.570 1.00 77.38 94 ALA A O 1
ATOM 761 N N . LEU A 1 95 ? -3.827 7.238 25.934 1.00 79.44 95 LEU A N 1
ATOM 762 C CA . LEU A 1 95 ? -2.741 6.266 26.118 1.00 79.44 95 LEU A CA 1
ATOM 763 C C . LEU A 1 95 ? -2.285 5.618 24.799 1.00 79.44 95 LEU A C 1
ATOM 765 O O . LEU A 1 95 ? -1.096 5.372 24.598 1.00 79.44 95 LEU A O 1
ATOM 769 N N . LEU A 1 96 ? -3.205 5.356 23.864 1.00 74.94 96 LEU A N 1
ATOM 770 C CA . LEU A 1 96 ? -2.853 4.826 22.540 1.00 74.94 96 LEU A CA 1
ATOM 771 C C . LEU A 1 96 ? -2.112 5.848 21.676 1.00 74.94 96 LEU A C 1
ATOM 773 O O . LEU A 1 96 ? -1.184 5.475 20.957 1.00 74.94 96 LEU A O 1
ATOM 777 N N . VAL A 1 97 ? -2.510 7.119 21.734 1.00 77.62 97 VAL A N 1
ATOM 778 C CA . VAL A 1 97 ? -1.823 8.208 21.024 1.00 77.62 97 VAL A CA 1
ATOM 779 C C . VAL A 1 97 ? -0.405 8.380 21.565 1.00 77.62 97 VAL A C 1
ATOM 781 O O . VAL A 1 97 ? 0.545 8.461 20.787 1.00 77.62 97 VAL A O 1
ATOM 784 N N . GLU A 1 98 ? -0.248 8.361 22.886 1.00 75.38 98 GLU A N 1
ATOM 785 C CA . GLU A 1 98 ? 1.049 8.477 23.551 1.00 75.38 98 GLU A CA 1
ATOM 786 C C . GLU A 1 98 ? 1.954 7.270 23.251 1.00 75.38 98 GLU A C 1
ATOM 788 O O . GLU A 1 98 ? 3.117 7.429 22.879 1.00 75.38 98 GLU A O 1
ATOM 793 N N . SER A 1 99 ? 1.395 6.055 23.261 1.00 74.44 99 SER A N 1
ATOM 794 C CA . SER A 1 99 ? 2.107 4.835 22.861 1.00 74.44 99 SER A CA 1
ATOM 795 C C . SER A 1 99 ? 2.563 4.861 21.395 1.00 74.44 99 SER A C 1
ATOM 797 O O . SER A 1 99 ? 3.665 4.404 21.088 1.00 74.44 99 SER A O 1
ATOM 799 N N . ARG A 1 100 ? 1.754 5.420 20.482 1.00 68.81 100 ARG A N 1
ATOM 800 C CA . ARG A 1 100 ? 2.137 5.600 19.069 1.00 68.81 100 ARG A CA 1
ATOM 801 C C . ARG A 1 100 ? 3.267 6.609 18.911 1.00 68.81 10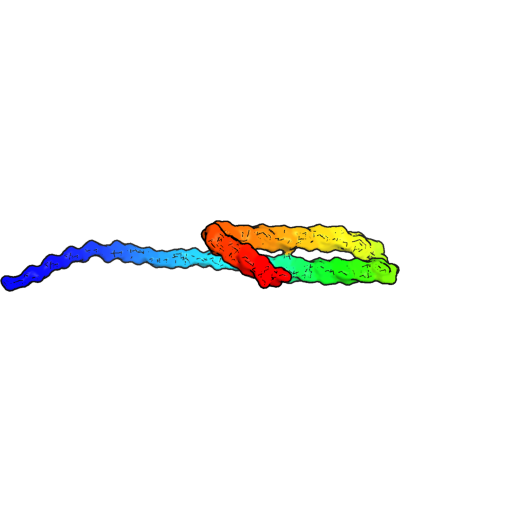0 ARG A C 1
ATOM 803 O O . ARG A 1 100 ? 4.174 6.364 18.122 1.00 68.81 100 ARG A O 1
ATOM 810 N N . ARG A 1 101 ? 3.234 7.708 19.668 1.00 71.00 101 ARG A N 1
ATOM 811 C CA . ARG A 1 101 ? 4.273 8.746 19.636 1.00 71.00 101 ARG A CA 1
ATOM 812 C C . ARG A 1 101 ? 5.634 8.226 20.107 1.00 71.00 101 ARG A C 1
ATOM 814 O O . ARG A 1 101 ? 6.639 8.666 19.577 1.00 71.00 101 ARG A O 1
ATOM 821 N N . ASN A 1 102 ? 5.649 7.267 21.032 1.00 64.88 102 ASN A N 1
ATOM 822 C CA . ASN A 1 102 ? 6.878 6.658 21.555 1.00 64.88 102 ASN A CA 1
ATOM 823 C C . ASN A 1 102 ? 7.446 5.515 20.690 1.00 64.88 102 ASN A C 1
ATOM 825 O O . ASN A 1 102 ? 8.524 5.011 20.992 1.00 64.88 102 ASN A O 1
ATOM 829 N N . ARG A 1 103 ? 6.722 5.052 19.660 1.00 60.81 103 ARG A N 1
ATOM 830 C CA . ARG A 1 103 ? 7.193 4.002 18.733 1.00 60.81 103 ARG A CA 1
ATOM 831 C C . ARG A 1 103 ? 7.782 4.541 17.425 1.00 60.81 103 ARG A C 1
ATOM 833 O O . ARG A 1 103 ? 8.332 3.742 16.669 1.00 60.81 103 ARG A O 1
ATOM 840 N N . LEU A 1 104 ? 7.615 5.833 17.145 1.00 47.03 104 LEU A N 1
ATOM 841 C CA . LEU A 1 104 ? 8.246 6.547 16.028 1.00 47.03 104 LEU A CA 1
ATOM 842 C C . LEU A 1 104 ? 9.568 7.159 16.489 1.00 47.03 104 LEU A C 1
ATOM 844 O O . LEU A 1 104 ? 10.498 7.178 15.656 1.00 47.03 104 LEU A O 1
#

Organism: Phoenix dactylifera (NCBI:txid42345)

pLDDT: mean 72.42, std 18.25, range [35.91, 94.19]

Foldseek 3Di:
DDDDDDDDDDPPVPPPPPPPPPPDPVVVLVVLVVVLVVLVVLLVVLVVCVVVVNHDPVSVVVNVVSVVSNVVSVVVNVVSVVVVCVPDDPVVVVVVVVVVVVVD

Sequence (104 aa):
MIQARSSWSGDQESRQPTVALQIHNKPVEFANKIWLHVIAAREKNVCVRIRKGGGSLDERELLMPLLFLKQFFLRAILLEERDVSADKTSEQRALLVESRRNRL

Radius of gyration: 27.3 Å; chains: 1; bounding box: 53×28×95 Å

Secondary structure (DSSP, 8-state):
-------------------------HHHHHHHHHHHHHHHHHHHHHHHHHHTT---HHHHHTHHHHHHHHHHHHHHHHHHHHHHHHTS-HHHHHHHHHHHHTT-